Protein AF-A0A432QRU0-F1 (afdb_monomer_lite)

Sequence (156 aa):
MSYTTPIYDRDAADIAAQNSKAFWNVADWARVYNNTTEARDAINSA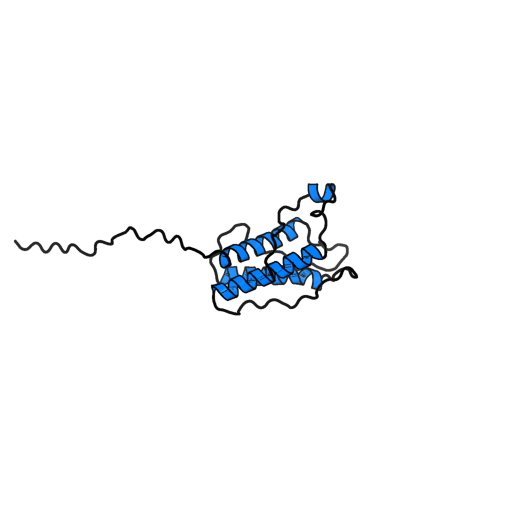LGITTVTLDALTTPTTADIPTASELNGIPTNIERLRSWLATNAPIADDDFVEIKDDYSAGQSETAPDYIAVNSWEKVIDLIYQIYKSPYTADTPPITGVAVCGEYNLGFE

Secondary structure (DSSP, 8-state):
-----------HHHHHHT-TTSS--HHHHHHHHHHHHHHHHHHHHHHT----PPPPPPPP-SSSPPPHHHHHHHHHHHHHHHHHHHHHS----TT-PPPP--PPPSTTSPPP-HHHHHHHHHHHHHHHHHHHS-----------------------

Foldseek 3Di:
DDQDDFDLPQDPVCCVVVDPSNDDDLVNVVNLVVLLVLLLVLVCVQVVHNPQDADDADRDDPPDDDDLVNLLSSLVSLQSLLVVCVVVDPDDDPLSDRADRDWDDDPPTDDDDSNSRSSSRSSSVVSNCVRVPPPPPPPVPPPDPPPPDDPPPDDD

Structure (mmCIF, N/CA/C/O backbone):
data_AF-A0A432QRU0-F1
#
_entry.id   AF-A0A432QRU0-F1
#
loop_
_atom_site.group_PDB
_atom_site.id
_atom_site.type_symbol
_atom_site.label_atom_id
_atom_site.label_alt_id
_atom_site.label_comp_id
_atom_site.label_asym_id
_atom_site.label_entity_id
_atom_site.label_seq_id
_atom_site.pdbx_PDB_ins_code
_atom_site.Cartn_x
_atom_site.Cartn_y
_atom_site.Cartn_z
_atom_site.occupancy
_atom_site.B_iso_or_equiv
_atom_site.auth_seq_id
_atom_site.auth_comp_id
_atom_site.auth_asym_id
_atom_site.auth_atom_id
_atom_site.pdb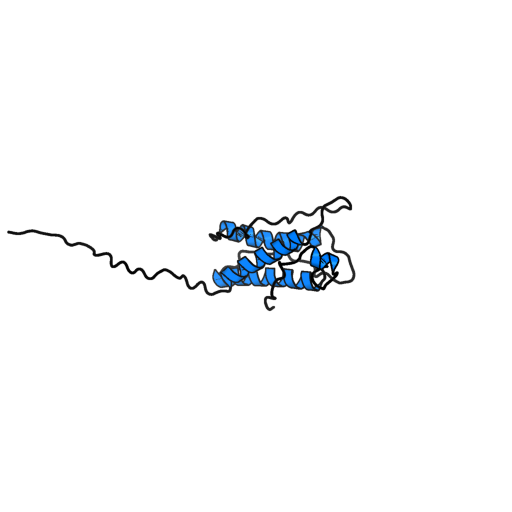x_PDB_model_num
ATOM 1 N N . MET A 1 1 ? -6.846 -11.781 7.041 1.00 62.16 1 MET A N 1
ATOM 2 C CA . MET A 1 1 ? -5.580 -12.541 6.942 1.00 62.16 1 MET A CA 1
ATOM 3 C C . MET A 1 1 ? -4.767 -12.140 8.167 1.00 62.16 1 MET A C 1
ATOM 5 O O . MET A 1 1 ? -5.393 -11.826 9.167 1.00 62.16 1 MET A O 1
ATOM 9 N N . SER A 1 2 ? -3.438 -12.215 8.173 1.00 82.44 2 SER A N 1
ATOM 10 C CA . SER A 1 2 ? -2.632 -11.584 9.222 1.00 82.44 2 SER A CA 1
ATOM 11 C C . SER A 1 2 ? -1.791 -10.474 8.611 1.00 82.44 2 SER A C 1
ATOM 13 O O . SER A 1 2 ? -1.198 -10.677 7.549 1.00 82.44 2 SER A O 1
ATOM 15 N N . TYR A 1 3 ? -1.703 -9.337 9.301 1.00 87.38 3 TYR A N 1
ATOM 16 C CA . TYR A 1 3 ? -0.768 -8.271 8.952 1.00 87.38 3 TYR A CA 1
ATOM 17 C C . TYR A 1 3 ? 0.657 -8.813 8.848 1.00 87.38 3 TYR A C 1
ATOM 19 O O . TYR A 1 3 ? 1.113 -9.562 9.716 1.00 87.38 3 TYR A O 1
ATOM 27 N N . THR A 1 4 ? 1.342 -8.447 7.773 1.00 91.56 4 THR A N 1
ATOM 28 C CA . THR A 1 4 ? 2.705 -8.886 7.472 1.00 91.56 4 THR A CA 1
ATOM 29 C C . TH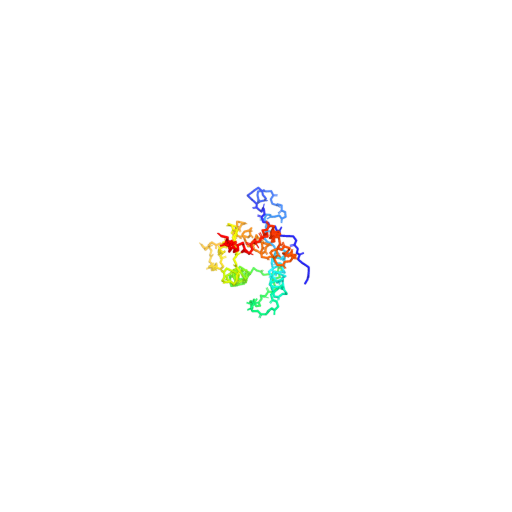R A 1 4 ? 3.645 -7.701 7.629 1.00 91.56 4 THR A C 1
ATOM 31 O O . THR A 1 4 ? 3.305 -6.600 7.214 1.00 91.56 4 THR A O 1
ATOM 34 N N . THR A 1 5 ? 4.827 -7.904 8.212 1.00 89.69 5 THR A N 1
ATOM 35 C CA . THR A 1 5 ? 5.791 -6.814 8.421 1.00 89.69 5 THR A CA 1
ATOM 36 C C . THR A 1 5 ? 6.090 -6.090 7.105 1.00 89.69 5 THR A C 1
ATOM 38 O O . THR A 1 5 ? 6.479 -6.756 6.139 1.00 89.69 5 THR A O 1
ATOM 41 N N . PRO A 1 6 ? 5.899 -4.762 7.052 1.00 90.56 6 PRO A N 1
ATOM 42 C CA . PRO A 1 6 ? 6.159 -3.984 5.857 1.00 90.56 6 PRO A CA 1
ATOM 43 C C . PRO A 1 6 ? 7.655 -3.889 5.564 1.00 90.56 6 PRO A C 1
ATOM 45 O O . PRO A 1 6 ? 8.503 -4.010 6.449 1.00 90.56 6 PRO A O 1
ATOM 48 N N . ILE A 1 7 ? 7.970 -3.640 4.301 1.00 90.12 7 ILE A N 1
ATOM 49 C CA . ILE A 1 7 ? 9.303 -3.303 3.821 1.00 90.12 7 ILE A CA 1
ATOM 50 C C . ILE A 1 7 ? 9.223 -1.852 3.369 1.00 90.12 7 ILE A C 1
ATOM 52 O O . ILE A 1 7 ? 8.541 -1.544 2.396 1.00 90.12 7 ILE A O 1
ATOM 56 N N . TYR A 1 8 ? 9.903 -0.960 4.074 1.00 89.69 8 TYR A N 1
ATOM 57 C CA . TYR A 1 8 ? 9.955 0.466 3.734 1.00 89.69 8 TYR A CA 1
ATOM 58 C C . TYR A 1 8 ? 11.384 1.022 3.705 1.00 89.69 8 TYR A C 1
ATOM 60 O O . TYR A 1 8 ? 11.593 2.233 3.670 1.00 89.69 8 TYR A O 1
ATOM 68 N N . ASP A 1 9 ? 12.374 0.135 3.734 1.00 90.06 9 ASP A N 1
ATOM 69 C CA . ASP A 1 9 ? 13.800 0.448 3.753 1.00 90.06 9 ASP A CA 1
ATOM 70 C C . ASP A 1 9 ? 14.504 0.013 2.458 1.00 90.06 9 ASP A C 1
ATOM 72 O O . ASP A 1 9 ? 15.706 -0.230 2.476 1.00 90.06 9 ASP A O 1
ATOM 76 N N . ARG A 1 10 ? 13.768 -0.098 1.339 1.00 90.62 10 ARG A N 1
ATOM 77 C CA . ARG A 1 10 ? 14.377 -0.381 0.029 1.00 90.62 10 ARG A CA 1
ATOM 78 C C . ARG A 1 10 ? 15.298 0.759 -0.371 1.00 90.62 10 ARG A C 1
ATOM 80 O O . ARG A 1 10 ? 14.880 1.919 -0.317 1.00 90.62 10 ARG A O 1
ATOM 87 N N . ASP A 1 11 ? 16.496 0.437 -0.833 1.00 93.00 11 ASP A N 1
ATOM 88 C CA . ASP A 1 11 ? 17.459 1.440 -1.273 1.00 93.00 11 ASP A CA 1
ATOM 89 C C . ASP A 1 11 ? 18.145 1.093 -2.609 1.00 93.00 11 ASP A C 1
ATOM 91 O O . ASP A 1 11 ? 17.899 0.068 -3.249 1.00 93.00 11 ASP A O 1
ATOM 95 N N . ALA A 1 12 ? 19.016 1.991 -3.073 1.00 90.38 12 ALA A N 1
ATOM 96 C CA . ALA A 1 12 ? 19.769 1.784 -4.307 1.00 90.38 12 ALA A CA 1
ATOM 97 C C . ALA A 1 12 ? 20.797 0.639 -4.199 1.00 90.38 12 ALA A C 1
ATOM 99 O O . ALA A 1 12 ? 21.175 0.059 -5.221 1.00 90.38 12 ALA A O 1
ATOM 100 N N . ALA A 1 13 ? 21.259 0.307 -2.989 1.00 91.69 13 ALA A N 1
ATOM 101 C CA . ALA A 1 13 ? 22.183 -0.799 -2.769 1.00 91.69 13 ALA A CA 1
ATOM 102 C C . ALA A 1 13 ? 21.471 -2.147 -2.932 1.00 91.69 13 ALA A C 1
ATOM 104 O O . ALA A 1 13 ? 22.058 -3.066 -3.504 1.00 91.69 13 ALA A O 1
ATOM 105 N N . ASP A 1 14 ? 20.200 -2.247 -2.533 1.00 89.31 14 ASP A N 1
ATOM 106 C CA . ASP A 1 14 ? 19.358 -3.415 -2.792 1.00 89.31 14 ASP A CA 1
ATOM 107 C 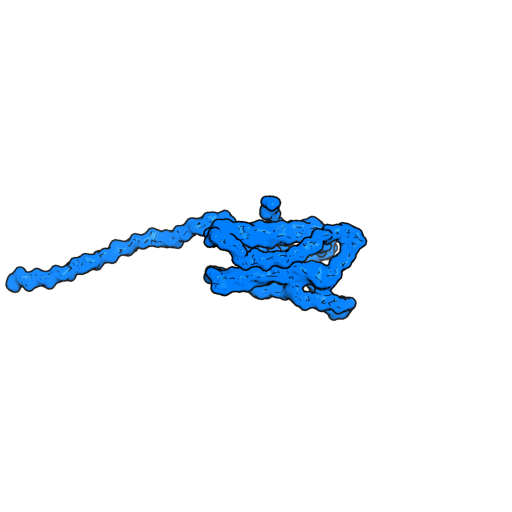C . ASP A 1 14 ? 19.241 -3.683 -4.295 1.00 89.31 14 ASP A C 1
ATOM 109 O O . ASP A 1 14 ? 19.465 -4.809 -4.746 1.00 89.31 14 ASP A O 1
ATOM 113 N N . ILE A 1 15 ? 18.978 -2.632 -5.081 1.00 86.19 15 ILE A N 1
ATOM 114 C CA . ILE A 1 15 ? 18.891 -2.706 -6.547 1.00 86.19 15 ILE A CA 1
ATOM 115 C C . ILE A 1 15 ? 20.223 -3.158 -7.148 1.00 86.19 15 ILE A C 1
ATOM 117 O O . ILE A 1 15 ? 20.252 -4.059 -7.988 1.00 86.19 15 ILE A O 1
ATOM 121 N N . ALA A 1 16 ? 21.336 -2.572 -6.700 1.00 90.19 16 ALA A N 1
ATOM 122 C CA . ALA A 1 16 ? 22.668 -2.945 -7.169 1.00 90.19 16 ALA A CA 1
ATOM 123 C C . ALA A 1 16 ? 23.026 -4.401 -6.821 1.00 90.19 16 ALA A C 1
ATOM 125 O O . ALA A 1 16 ? 23.664 -5.088 -7.619 1.00 90.19 16 ALA A O 1
ATOM 126 N N . ALA A 1 17 ? 22.598 -4.877 -5.649 1.00 91.19 17 ALA A N 1
ATOM 127 C CA . ALA A 1 17 ? 22.822 -6.240 -5.179 1.00 91.19 17 ALA A CA 1
ATOM 128 C C . ALA A 1 17 ? 21.827 -7.265 -5.752 1.00 91.19 17 ALA A C 1
ATOM 130 O O . ALA A 1 17 ? 22.046 -8.464 -5.582 1.00 91.19 17 ALA A O 1
ATOM 131 N N . GLN A 1 18 ? 20.749 -6.815 -6.408 1.00 88.00 18 GLN A N 1
ATOM 132 C CA . GLN A 1 18 ? 19.664 -7.654 -6.938 1.00 88.00 18 GLN A CA 1
ATOM 133 C C . GLN A 1 18 ? 19.094 -8.627 -5.895 1.00 88.00 18 GLN A C 1
ATOM 135 O O . GLN A 1 18 ? 18.794 -9.786 -6.186 1.00 88.00 18 GLN A O 1
ATOM 140 N N . ASN A 1 19 ? 18.988 -8.171 -4.649 1.00 87.31 19 ASN A N 1
ATOM 141 C CA . ASN A 1 19 ? 18.476 -8.998 -3.565 1.00 87.31 19 ASN A CA 1
ATOM 142 C C . ASN A 1 19 ? 16.935 -9.069 -3.592 1.00 87.31 19 ASN A C 1
ATOM 144 O O . ASN A 1 19 ? 16.269 -8.529 -4.474 1.00 87.31 19 ASN A O 1
ATOM 148 N N . SER A 1 20 ? 16.339 -9.725 -2.596 1.00 82.31 20 SER A N 1
ATOM 149 C CA . SER A 1 20 ? 14.882 -9.885 -2.511 1.00 82.31 20 SER A CA 1
ATOM 150 C C . SER A 1 20 ? 14.098 -8.576 -2.340 1.00 82.31 20 SER A C 1
ATOM 152 O O . SER A 1 20 ? 12.887 -8.592 -2.524 1.00 82.31 20 SER A O 1
ATOM 154 N N . LYS A 1 21 ? 14.752 -7.466 -1.970 1.00 84.75 21 LYS A N 1
ATOM 155 C CA . LYS A 1 21 ? 14.146 -6.128 -1.851 1.00 84.75 21 LYS A CA 1
ATOM 156 C C . LYS A 1 21 ? 14.251 -5.307 -3.141 1.00 84.75 21 LYS A C 1
ATOM 158 O O . LYS A 1 21 ? 13.535 -4.320 -3.286 1.00 84.75 21 LYS A O 1
ATOM 163 N N . ALA A 1 22 ? 15.118 -5.721 -4.067 1.00 81.19 22 ALA A N 1
ATOM 164 C CA . ALA A 1 22 ? 15.440 -4.993 -5.292 1.00 81.19 22 ALA A CA 1
ATOM 165 C C . ALA A 1 22 ? 14.265 -4.867 -6.267 1.00 81.19 22 ALA A C 1
ATOM 167 O O . ALA A 1 22 ? 14.182 -3.894 -7.015 1.00 81.19 22 ALA A O 1
ATOM 168 N N . PHE A 1 23 ? 13.380 -5.866 -6.292 1.00 80.75 23 PHE A N 1
ATOM 169 C CA . PHE A 1 23 ? 12.324 -5.973 -7.291 1.00 80.75 23 PHE A CA 1
ATOM 170 C C . PHE A 1 23 ? 10.965 -6.122 -6.634 1.00 80.75 23 PHE A C 1
ATOM 172 O O . PHE A 1 23 ? 10.774 -6.975 -5.769 1.00 80.75 23 PHE A O 1
ATOM 179 N N . TRP A 1 24 ? 10.012 -5.335 -7.122 1.00 81.44 24 TRP A N 1
ATOM 180 C CA . TRP A 1 24 ? 8.608 -5.475 -6.781 1.00 81.44 24 TRP A CA 1
ATOM 181 C C . TRP A 1 24 ? 8.013 -6.710 -7.464 1.00 81.44 24 TRP A C 1
ATOM 183 O O . TRP A 1 24 ? 8.043 -6.826 -8.692 1.00 81.44 24 TRP A O 1
ATOM 193 N N . ASN A 1 25 ? 7.482 -7.642 -6.676 1.00 82.19 25 ASN A N 1
ATOM 194 C CA . ASN A 1 25 ? 6.930 -8.904 -7.163 1.00 82.19 25 ASN A CA 1
ATOM 195 C C . ASN A 1 25 ? 5.507 -9.176 -6.633 1.00 82.19 25 ASN A C 1
ATOM 197 O O . ASN A 1 25 ? 4.921 -8.393 -5.887 1.00 82.19 25 ASN A O 1
ATOM 201 N N . VAL A 1 26 ? 4.939 -10.323 -7.018 1.00 81.69 26 VAL A N 1
ATOM 202 C CA . VAL A 1 26 ? 3.581 -10.733 -6.614 1.00 81.69 26 VAL A CA 1
ATOM 203 C C . VAL A 1 26 ? 3.434 -10.866 -5.091 1.00 81.69 26 VAL A C 1
ATOM 205 O O . VAL A 1 26 ? 2.369 -10.570 -4.553 1.00 81.69 26 VAL A O 1
ATOM 208 N N . ALA A 1 27 ? 4.484 -11.279 -4.375 1.00 84.88 27 ALA A N 1
ATOM 209 C CA . ALA A 1 27 ? 4.453 -11.362 -2.917 1.00 84.88 27 ALA A CA 1
ATOM 210 C C . ALA A 1 27 ? 4.452 -9.972 -2.264 1.00 84.88 27 ALA A C 1
ATOM 212 O O . ALA A 1 27 ? 3.753 -9.782 -1.269 1.00 84.88 27 ALA A O 1
ATOM 213 N N . ASP A 1 28 ? 5.169 -8.996 -2.832 1.00 86.88 28 ASP A N 1
ATOM 214 C CA . ASP A 1 28 ? 5.083 -7.603 -2.384 1.00 86.88 28 ASP A CA 1
ATOM 215 C C . ASP A 1 28 ? 3.679 -7.044 -2.590 1.00 86.88 28 ASP A C 1
ATOM 217 O O . ASP A 1 28 ? 3.096 -6.485 -1.663 1.00 86.88 28 ASP A O 1
ATOM 221 N N . TRP A 1 29 ? 3.089 -7.290 -3.760 1.00 85.50 29 TRP A N 1
ATOM 222 C CA . TRP A 1 29 ? 1.715 -6.882 -4.029 1.00 85.50 29 TRP A CA 1
ATOM 223 C C . TRP A 1 29 ? 0.727 -7.472 -3.027 1.00 85.50 29 TRP A C 1
ATOM 225 O O . TRP A 1 29 ? -0.076 -6.750 -2.438 1.00 85.50 29 TRP A O 1
ATOM 235 N N . ALA A 1 30 ? 0.789 -8.790 -2.818 1.00 86.06 30 ALA A N 1
ATOM 236 C CA . ALA A 1 30 ? -0.084 -9.478 -1.879 1.00 86.06 30 ALA A CA 1
ATOM 237 C C . ALA A 1 30 ? 0.097 -8.939 -0.455 1.00 86.06 30 ALA A C 1
ATOM 239 O O . ALA A 1 30 ? -0.892 -8.734 0.246 1.00 86.06 30 ALA A O 1
ATOM 240 N N . ARG A 1 31 ? 1.340 -8.666 -0.038 1.00 90.31 31 ARG A N 1
ATOM 241 C CA . ARG A 1 31 ? 1.637 -8.063 1.265 1.00 90.31 31 ARG A CA 1
ATOM 242 C C . ARG A 1 31 ? 0.980 -6.697 1.402 1.00 90.31 31 ARG A C 1
ATOM 244 O O . ARG A 1 31 ? 0.239 -6.495 2.359 1.00 90.31 31 ARG A O 1
ATOM 251 N N . VAL A 1 32 ? 1.229 -5.785 0.465 1.00 90.19 32 VAL A N 1
ATOM 252 C CA . VAL A 1 32 ? 0.710 -4.415 0.545 1.00 90.19 32 VAL A CA 1
ATOM 253 C C . VAL A 1 32 ? -0.812 -4.417 0.504 1.00 90.19 32 VAL A C 1
ATOM 255 O O . VAL A 1 32 ? -1.429 -3.854 1.398 1.00 90.19 32 VAL A O 1
ATOM 258 N N . TYR A 1 33 ? -1.424 -5.162 -0.419 1.00 89.12 33 TYR A N 1
ATOM 259 C CA . TYR A 1 33 ? -2.877 -5.332 -0.476 1.00 89.12 33 TYR A CA 1
ATOM 260 C C . TYR A 1 33 ? -3.480 -5.851 0.841 1.00 89.12 33 TYR A C 1
ATOM 262 O O . TYR A 1 33 ? -4.466 -5.305 1.354 1.00 89.12 33 TYR A O 1
ATOM 270 N N . ASN A 1 34 ? -2.885 -6.906 1.405 1.00 89.06 34 ASN A N 1
ATOM 271 C CA . ASN A 1 34 ? -3.349 -7.484 2.662 1.00 89.06 34 ASN A CA 1
ATOM 272 C C . ASN A 1 34 ? -3.202 -6.481 3.805 1.00 89.06 34 ASN A C 1
ATOM 274 O O . ASN A 1 34 ? -4.153 -6.270 4.547 1.00 89.06 34 ASN A O 1
ATOM 278 N N . ASN A 1 35 ? -2.053 -5.818 3.918 1.00 92.25 35 ASN A N 1
ATOM 279 C CA . ASN A 1 35 ? -1.810 -4.830 4.961 1.00 92.25 35 ASN A CA 1
ATOM 280 C C . ASN A 1 35 ? -2.758 -3.629 4.848 1.00 92.25 35 ASN A C 1
ATOM 282 O O . ASN A 1 35 ? -3.270 -3.182 5.868 1.00 92.25 35 ASN A O 1
ATOM 286 N N . THR A 1 36 ? -3.068 -3.148 3.639 1.00 91.12 36 THR A N 1
ATOM 287 C CA . THR A 1 36 ? -4.087 -2.107 3.412 1.00 91.12 36 THR A CA 1
ATOM 288 C C . THR A 1 36 ? -5.462 -2.552 3.919 1.00 91.12 36 THR A C 1
ATOM 290 O O . THR A 1 36 ? -6.178 -1.783 4.559 1.00 91.12 36 THR A O 1
ATOM 293 N N . THR A 1 37 ? -5.828 -3.813 3.675 1.00 90.19 37 THR A N 1
ATOM 294 C CA . THR A 1 37 ? -7.093 -4.391 4.154 1.00 90.19 37 THR A CA 1
ATOM 295 C C . THR A 1 37 ? -7.120 -4.496 5.680 1.00 90.19 37 THR A C 1
ATOM 297 O O . THR A 1 37 ? -8.094 -4.093 6.309 1.00 90.19 37 THR A O 1
ATOM 300 N N . GLU A 1 38 ? -6.036 -4.974 6.290 1.00 90.44 38 GLU A N 1
ATOM 301 C CA . GLU A 1 38 ? -5.904 -5.087 7.747 1.00 90.44 38 GLU A CA 1
ATOM 302 C C . GLU A 1 38 ? -5.876 -3.706 8.427 1.00 90.44 38 GLU A C 1
ATOM 304 O O . GLU A 1 38 ? -6.460 -3.535 9.493 1.00 90.44 38 GLU A O 1
ATOM 309 N N . ALA A 1 39 ? -5.259 -2.699 7.801 1.00 90.06 39 ALA A N 1
ATOM 310 C CA . ALA A 1 39 ? -5.281 -1.306 8.248 1.00 90.06 39 ALA A CA 1
ATOM 311 C C . ALA A 1 39 ? -6.701 -0.727 8.243 1.00 90.06 39 ALA A C 1
ATOM 313 O O . ALA A 1 39 ? -7.143 -0.163 9.244 1.00 90.06 39 ALA A O 1
ATOM 314 N N . ARG A 1 40 ? -7.460 -0.941 7.162 1.00 90.44 40 ARG A N 1
ATOM 315 C CA . ARG A 1 40 ? -8.889 -0.600 7.112 1.00 90.44 40 ARG A CA 1
ATOM 316 C C . ARG A 1 40 ? -9.673 -1.294 8.224 1.00 90.44 40 ARG A C 1
ATOM 318 O O . ARG A 1 40 ? -10.487 -0.660 8.892 1.00 90.44 40 ARG A O 1
ATOM 325 N N . ASP A 1 41 ? -9.452 -2.589 8.416 1.00 88.31 41 ASP A N 1
ATOM 326 C CA . ASP A 1 41 ? -10.192 -3.371 9.406 1.00 88.31 41 ASP A CA 1
ATOM 327 C C . ASP A 1 41 ? -9.845 -2.947 10.841 1.00 88.31 41 ASP A C 1
ATOM 329 O O . ASP A 1 41 ? -10.736 -2.916 11.693 1.00 88.31 41 ASP A O 1
ATOM 333 N N . ALA A 1 42 ? -8.600 -2.531 11.098 1.00 86.31 42 ALA A N 1
ATOM 334 C CA . ALA A 1 42 ? -8.189 -1.933 12.366 1.00 86.31 42 ALA A CA 1
ATOM 335 C C . ALA A 1 42 ? -8.927 -0.612 12.641 1.00 86.31 42 ALA A C 1
ATOM 337 O O . ALA A 1 42 ? -9.492 -0.459 13.723 1.00 86.31 42 ALA A O 1
ATOM 338 N N . ILE A 1 43 ? -9.011 0.297 11.659 1.00 85.88 43 ILE A N 1
ATOM 339 C CA . ILE A 1 43 ? -9.786 1.550 11.780 1.00 85.88 43 ILE A CA 1
ATOM 340 C C . ILE A 1 43 ? -11.255 1.243 12.086 1.00 85.88 43 ILE A C 1
ATOM 342 O O . ILE A 1 43 ? -11.820 1.761 13.052 1.00 85.88 43 ILE A O 1
ATOM 346 N N . ASN A 1 44 ? -11.875 0.387 11.269 1.00 85.88 44 ASN A N 1
ATOM 347 C CA . ASN A 1 44 ? -13.288 0.032 11.398 1.00 85.88 44 ASN A CA 1
ATOM 348 C C . ASN A 1 44 ? -13.588 -0.585 12.770 1.00 85.88 44 ASN A C 1
ATOM 350 O O . ASN A 1 44 ? -14.590 -0.245 13.399 1.00 85.88 44 ASN A O 1
ATOM 354 N N . SER A 1 45 ? -12.699 -1.456 13.254 1.00 84.06 45 SER A N 1
ATOM 355 C CA . SER A 1 45 ? -12.829 -2.098 14.564 1.00 84.06 45 SER A CA 1
ATOM 356 C C . SER A 1 45 ? -12.650 -1.107 15.712 1.00 84.06 45 SER A C 1
ATOM 358 O O . SER A 1 45 ? -13.441 -1.122 16.651 1.00 84.06 45 SER A O 1
ATOM 360 N N . ALA A 1 46 ? -11.643 -0.234 15.642 1.00 79.81 46 ALA A N 1
ATOM 361 C CA . ALA A 1 46 ? -11.342 0.728 16.700 1.00 79.81 46 ALA A CA 1
ATOM 362 C C . ALA A 1 46 ? -12.427 1.803 16.852 1.00 79.81 46 ALA A C 1
ATOM 364 O O . ALA A 1 46 ? -12.711 2.246 17.962 1.00 79.81 46 ALA A O 1
ATOM 365 N N . LEU A 1 47 ? -13.044 2.214 15.742 1.00 79.06 47 LEU A N 1
ATOM 366 C CA . LEU A 1 47 ? -14.053 3.272 15.730 1.00 79.06 47 LEU A CA 1
ATOM 367 C C . LEU A 1 47 ? -15.493 2.740 15.713 1.00 79.06 47 LEU A C 1
ATOM 369 O O . LEU A 1 47 ? -16.430 3.519 15.870 1.00 79.06 47 LEU A O 1
ATOM 373 N N . GLY A 1 48 ? -15.686 1.430 15.535 1.00 76.38 48 GLY A N 1
ATOM 374 C CA . GLY A 1 48 ? -17.012 0.811 15.463 1.00 76.38 48 GLY A CA 1
ATOM 375 C C . GLY A 1 48 ? -17.824 1.254 14.241 1.00 76.38 48 GLY A C 1
ATOM 376 O O . GLY A 1 48 ? -19.049 1.342 14.315 1.00 76.38 48 GLY A O 1
ATOM 377 N N . ILE A 1 49 ? -17.151 1.562 13.129 1.00 73.56 49 ILE A N 1
ATOM 378 C CA . ILE A 1 49 ? -17.751 2.078 11.889 1.00 73.56 49 ILE A CA 1
ATOM 379 C C . ILE A 1 49 ? -17.376 1.208 10.686 1.00 73.56 49 ILE A C 1
ATOM 381 O O . ILE A 1 49 ? -16.503 0.350 10.758 1.00 73.56 49 ILE A O 1
ATOM 385 N N . THR A 1 50 ? -18.040 1.433 9.552 1.00 66.50 50 THR A N 1
ATOM 386 C CA . THR A 1 50 ? -17.723 0.769 8.273 1.00 66.50 50 THR A CA 1
ATOM 387 C C . THR A 1 50 ? -17.702 1.794 7.144 1.00 66.50 50 THR A C 1
ATOM 389 O O . THR A 1 50 ? -18.434 1.693 6.163 1.00 66.50 50 THR A O 1
ATOM 392 N N . THR A 1 51 ? -16.931 2.864 7.326 1.00 71.06 51 THR A N 1
ATOM 393 C CA . THR A 1 51 ? -16.983 4.037 6.439 1.00 71.06 51 THR A CA 1
ATOM 394 C C . THR A 1 51 ? -15.954 3.999 5.323 1.00 71.06 51 THR A C 1
ATOM 396 O O . THR A 1 51 ? -16.235 4.509 4.239 1.00 71.06 51 THR A O 1
ATOM 399 N N . VAL A 1 52 ? -14.779 3.398 5.538 1.00 78.00 52 VAL A N 1
ATOM 400 C CA . VAL A 1 52 ? -13.743 3.392 4.498 1.00 78.00 52 VAL A CA 1
ATOM 401 C C . VAL A 1 52 ? -13.956 2.223 3.548 1.00 78.00 52 VAL A C 1
ATOM 403 O O . VAL A 1 52 ? -13.668 1.069 3.867 1.00 78.00 52 VAL A O 1
ATOM 406 N N . THR A 1 53 ? -14.472 2.538 2.362 1.00 84.50 53 THR A N 1
ATOM 407 C CA . THR A 1 53 ? -14.640 1.570 1.275 1.00 84.50 53 THR A CA 1
ATOM 408 C C . THR A 1 53 ? -13.405 1.593 0.382 1.00 84.50 53 THR A C 1
ATOM 410 O O . THR A 1 53 ? -13.053 2.636 -0.172 1.00 84.50 53 THR A O 1
ATOM 413 N N . LEU A 1 54 ? -12.766 0.431 0.250 1.00 88.06 54 LEU A N 1
ATOM 414 C CA . LEU A 1 54 ? -11.672 0.205 -0.691 1.00 88.06 54 LEU A CA 1
ATOM 415 C C . LEU A 1 54 ? -12.234 -0.315 -2.010 1.00 88.06 54 LEU A C 1
ATOM 417 O O . LEU A 1 54 ? -13.195 -1.090 -2.014 1.00 88.06 54 LEU A O 1
ATOM 421 N N . ASP A 1 55 ? -11.608 0.077 -3.110 1.00 89.31 55 ASP A N 1
ATOM 422 C CA . ASP A 1 55 ? -11.911 -0.465 -4.423 1.00 89.31 55 ASP A CA 1
ATOM 423 C C . ASP A 1 55 ? -11.469 -1.933 -4.488 1.00 89.31 55 ASP A C 1
ATOM 425 O O . ASP A 1 55 ? -10.427 -2.327 -3.946 1.00 89.31 55 ASP A O 1
ATOM 429 N N . ALA A 1 56 ? -12.276 -2.759 -5.153 1.00 84.44 56 ALA A N 1
ATOM 430 C CA . ALA A 1 56 ? -11.915 -4.143 -5.413 1.00 84.44 56 ALA A CA 1
ATOM 431 C C . ALA A 1 56 ? -10.746 -4.178 -6.403 1.00 84.44 56 ALA A C 1
ATOM 433 O O . ALA A 1 56 ? -10.841 -3.626 -7.497 1.00 84.44 56 ALA A O 1
ATOM 434 N N . LEU A 1 57 ? -9.660 -4.849 -6.022 1.00 81.31 57 LEU A N 1
ATOM 435 C CA . LEU A 1 57 ? -8.491 -5.011 -6.879 1.00 81.31 57 LEU A CA 1
ATOM 436 C C . LEU A 1 57 ? -8.477 -6.401 -7.503 1.00 81.31 57 LEU A C 1
ATOM 438 O O . LEU A 1 57 ? -8.802 -7.396 -6.847 1.00 81.31 57 LEU A O 1
ATOM 442 N N . THR A 1 58 ? -8.060 -6.474 -8.764 1.00 75.31 58 THR A N 1
ATOM 443 C CA . THR A 1 58 ? -7.693 -7.743 -9.387 1.00 75.31 58 THR A CA 1
ATOM 444 C C . THR A 1 58 ? -6.468 -8.301 -8.667 1.00 75.31 58 THR A C 1
ATOM 446 O O . THR A 1 58 ? -5.507 -7.589 -8.377 1.00 75.31 58 THR A O 1
ATOM 449 N N . THR A 1 59 ? -6.509 -9.585 -8.307 1.00 69.75 59 THR A N 1
ATOM 450 C CA . THR A 1 59 ? -5.329 -10.255 -7.753 1.00 69.75 59 THR A CA 1
ATOM 451 C C . THR A 1 59 ? -4.323 -10.446 -8.885 1.00 69.75 59 THR A C 1
ATOM 453 O O . THR A 1 59 ? -4.658 -11.125 -9.860 1.00 69.75 59 THR A O 1
ATOM 456 N N . PRO A 1 60 ? -3.110 -9.882 -8.795 1.00 67.12 60 PRO A N 1
ATOM 457 C CA . PRO A 1 60 ? -2.129 -10.060 -9.844 1.00 67.12 60 PRO A CA 1
ATOM 458 C C . PRO A 1 60 ? -1.656 -11.503 -9.879 1.00 67.12 60 PRO A C 1
ATOM 460 O O . PRO A 1 60 ? -1.519 -12.181 -8.856 1.00 67.12 60 PRO A O 1
ATOM 463 N N . THR A 1 61 ? -1.388 -11.959 -11.091 1.00 70.56 61 THR A N 1
ATOM 464 C CA . THR A 1 61 ? -0.799 -13.266 -11.349 1.00 70.56 61 THR A CA 1
ATOM 465 C C . THR A 1 61 ? 0.624 -13.077 -11.859 1.00 70.56 61 THR A C 1
ATOM 467 O O . THR A 1 61 ? 1.026 -11.982 -12.239 1.00 70.56 61 THR A O 1
ATOM 470 N N . THR A 1 62 ? 1.405 -14.152 -11.901 1.00 70.56 62 THR A N 1
ATOM 471 C CA . THR A 1 62 ? 2.736 -14.128 -12.524 1.00 70.56 62 THR A CA 1
ATOM 472 C C . THR A 1 62 ? 2.680 -14.123 -14.055 1.00 70.56 62 THR A C 1
ATOM 474 O O . THR A 1 62 ? 3.731 -14.180 -14.687 1.00 70.56 62 THR A O 1
ATOM 477 N N . ALA A 1 63 ? 1.484 -14.165 -14.653 1.00 73.25 63 ALA A N 1
ATOM 478 C CA . ALA A 1 63 ? 1.312 -14.390 -16.085 1.00 73.25 63 ALA A CA 1
ATOM 479 C C . ALA A 1 63 ? 1.347 -13.098 -16.915 1.00 73.25 63 ALA A C 1
ATOM 481 O O . ALA A 1 63 ? 1.765 -13.159 -18.067 1.00 73.25 63 ALA A O 1
ATOM 482 N N . ASP A 1 64 ? 0.975 -11.953 -16.332 1.00 65.56 64 ASP A N 1
ATOM 483 C CA . ASP A 1 64 ? 0.767 -10.701 -17.063 1.00 65.56 64 ASP A CA 1
ATOM 484 C C . ASP A 1 64 ? 1.404 -9.495 -16.356 1.00 65.56 64 ASP A C 1
ATOM 486 O O . ASP A 1 64 ? 1.546 -9.463 -15.132 1.00 65.56 64 ASP A O 1
ATOM 490 N N . ILE A 1 65 ? 1.778 -8.481 -17.144 1.00 69.94 65 ILE A N 1
ATOM 491 C CA . ILE A 1 65 ? 2.212 -7.177 -16.628 1.00 69.94 65 ILE A CA 1
ATOM 492 C C . ILE A 1 65 ? 0.949 -6.373 -16.282 1.00 69.94 65 ILE A C 1
ATOM 494 O O . ILE A 1 65 ? 0.113 -6.191 -17.172 1.00 69.94 65 ILE A O 1
ATOM 498 N N . PRO A 1 66 ? 0.798 -5.874 -15.041 1.00 73.56 66 PRO A N 1
ATOM 499 C CA . PRO A 1 66 ? -0.381 -5.110 -14.649 1.00 73.56 66 PRO A CA 1
ATOM 500 C C . PRO A 1 66 ? -0.520 -3.843 -15.496 1.00 73.56 66 PRO A C 1
ATOM 502 O O . PRO A 1 66 ? 0.458 -3.146 -15.785 1.00 73.56 66 PRO A O 1
ATOM 505 N N . THR A 1 67 ? -1.753 -3.526 -15.884 1.00 81.12 67 THR A N 1
ATOM 506 C CA . THR A 1 67 ? -2.070 -2.247 -16.526 1.00 81.12 67 THR A CA 1
ATOM 507 C C . THR A 1 67 ? -1.831 -1.089 -15.555 1.00 81.12 67 THR A C 1
ATOM 509 O O . THR A 1 67 ? -1.845 -1.272 -14.340 1.00 81.12 67 THR A O 1
ATOM 512 N N . ALA A 1 68 ? -1.670 0.136 -16.067 1.00 79.81 68 ALA A N 1
ATOM 513 C CA . ALA A 1 68 ? -1.531 1.320 -15.210 1.00 79.81 68 ALA A CA 1
ATOM 514 C C . ALA A 1 68 ? -2.723 1.487 -14.245 1.00 79.81 68 ALA A C 1
ATOM 516 O O . ALA A 1 68 ? -2.536 1.843 -13.089 1.00 79.81 68 ALA A O 1
ATOM 517 N N . SER A 1 69 ? -3.943 1.155 -14.690 1.00 82.31 69 SER A N 1
ATOM 518 C CA . SER A 1 69 ? -5.131 1.189 -13.827 1.00 82.31 69 SER A CA 1
ATOM 519 C C . SER A 1 69 ? -5.053 0.176 -12.687 1.00 82.31 69 SER A C 1
ATOM 521 O O . SER A 1 69 ? -5.497 0.472 -11.583 1.00 82.31 69 SER A O 1
ATOM 523 N N . GLU A 1 70 ? -4.520 -1.018 -12.946 1.00 81.25 70 GLU A N 1
ATOM 524 C CA . GLU A 1 70 ? -4.334 -2.033 -11.908 1.00 81.25 70 GLU A CA 1
ATOM 525 C C . GLU A 1 70 ? -3.226 -1.615 -10.943 1.00 81.25 70 GLU A C 1
ATOM 527 O O . GLU A 1 70 ? -3.425 -1.695 -9.734 1.00 81.25 70 GLU A O 1
ATOM 532 N N . LEU A 1 71 ? -2.117 -1.081 -11.471 1.00 82.12 71 LEU A N 1
ATOM 533 C CA . LEU A 1 71 ? -1.008 -0.500 -10.709 1.00 82.12 71 LEU A CA 1
ATOM 534 C C . LEU A 1 71 ? -1.464 0.608 -9.753 1.00 82.12 71 LEU A C 1
ATOM 536 O O . LEU A 1 71 ? -1.051 0.606 -8.597 1.00 82.12 71 LEU A O 1
ATOM 540 N N . ASN A 1 72 ? -2.347 1.499 -10.208 1.00 89.06 72 ASN A N 1
ATOM 541 C CA . ASN A 1 72 ? -2.887 2.596 -9.399 1.00 89.06 72 ASN A CA 1
ATOM 542 C C . ASN A 1 72 ? -3.864 2.127 -8.312 1.00 89.06 72 ASN A C 1
ATOM 544 O O . ASN A 1 72 ? -4.082 2.830 -7.331 1.00 89.06 72 ASN A O 1
ATOM 548 N N . GLY A 1 73 ? 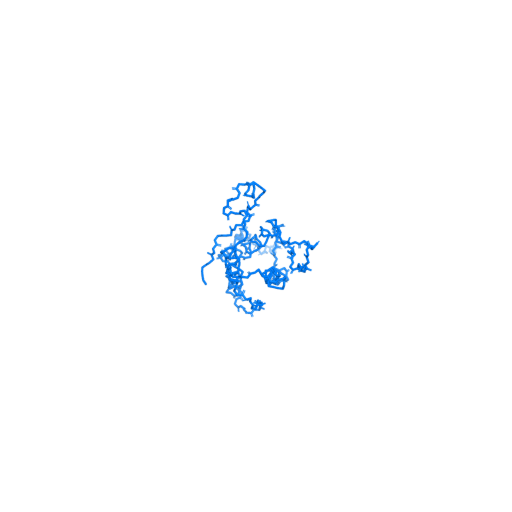-4.425 0.922 -8.430 1.00 89.62 73 GLY A N 1
ATOM 549 C CA . GLY A 1 73 ? -5.440 0.443 -7.496 1.00 89.62 73 GLY A CA 1
ATOM 550 C C . GLY A 1 73 ? -4.958 0.344 -6.042 1.00 89.62 73 GLY A C 1
ATOM 551 O O . GLY A 1 73 ? -5.698 0.692 -5.120 1.00 89.62 73 GLY A O 1
ATOM 552 N N . ILE A 1 74 ? -3.715 -0.100 -5.818 1.00 88.88 74 ILE A N 1
ATOM 553 C CA . ILE A 1 74 ? -3.121 -0.138 -4.472 1.00 88.88 74 ILE A CA 1
ATOM 554 C C . ILE A 1 74 ? -2.927 1.271 -3.894 1.00 88.88 74 ILE A C 1
ATOM 556 O O . ILE A 1 74 ? -3.505 1.534 -2.837 1.00 88.88 74 ILE A O 1
ATOM 560 N N . PRO A 1 75 ? -2.150 2.177 -4.521 1.00 92.44 75 PRO A N 1
ATOM 561 C CA . PRO A 1 75 ? -1.910 3.494 -3.946 1.00 92.44 75 PRO A CA 1
ATOM 562 C C . PRO A 1 75 ? -3.202 4.299 -3.783 1.00 92.44 75 PRO A C 1
ATOM 564 O O . PRO A 1 75 ? -3.357 4.941 -2.751 1.00 92.44 75 PRO A O 1
ATOM 567 N N . THR A 1 76 ? -4.195 4.164 -4.669 1.00 94.00 76 THR A N 1
ATOM 568 C CA . THR A 1 76 ? -5.502 4.818 -4.478 1.00 94.00 76 THR A CA 1
ATOM 569 C C . THR A 1 76 ? -6.229 4.307 -3.234 1.00 94.00 76 THR A C 1
ATOM 571 O O . THR A 1 76 ? -6.817 5.084 -2.483 1.00 94.00 76 THR A O 1
ATOM 574 N N . ASN A 1 77 ? -6.183 3.003 -2.959 1.00 93.44 77 ASN A N 1
ATOM 575 C CA . ASN A 1 77 ? -6.779 2.444 -1.745 1.00 93.44 77 ASN A CA 1
ATOM 576 C C . ASN A 1 77 ? -6.065 2.911 -0.468 1.00 93.44 77 ASN A C 1
ATOM 578 O O . ASN A 1 77 ? -6.722 3.173 0.542 1.00 93.44 77 ASN A O 1
ATOM 582 N N . ILE A 1 78 ? -4.739 3.041 -0.512 1.00 93.50 78 ILE A N 1
ATOM 583 C CA . ILE A 1 78 ? -3.953 3.583 0.601 1.00 93.50 78 ILE A CA 1
ATOM 584 C C . ILE A 1 78 ? -4.281 5.067 0.803 1.00 93.50 78 ILE A C 1
ATOM 586 O O . ILE A 1 78 ? -4.556 5.476 1.929 1.00 93.50 78 ILE A O 1
ATOM 590 N N . GLU A 1 79 ? -4.341 5.857 -0.270 1.00 94.06 79 GLU A N 1
ATOM 591 C CA . GLU A 1 79 ? -4.660 7.285 -0.206 1.00 94.06 79 GLU A CA 1
ATOM 592 C C . GLU A 1 79 ? -6.089 7.527 0.292 1.00 94.06 79 GLU A C 1
ATOM 594 O O . GLU A 1 79 ? -6.324 8.432 1.088 1.00 94.06 79 GLU A O 1
ATOM 599 N N . ARG A 1 80 ? -7.053 6.665 -0.055 1.00 92.38 80 ARG A N 1
ATOM 600 C CA . ARG A 1 80 ? -8.406 6.712 0.527 1.00 92.38 80 ARG A CA 1
ATOM 601 C C . ARG A 1 80 ? -8.398 6.536 2.041 1.00 92.38 80 ARG A C 1
ATOM 603 O O . ARG A 1 80 ? -9.101 7.269 2.736 1.00 92.38 80 ARG A O 1
ATOM 610 N N . LEU A 1 81 ? -7.621 5.581 2.558 1.00 90.69 81 LEU A N 1
ATOM 611 C CA . LEU A 1 81 ? -7.465 5.403 4.006 1.00 90.69 81 LEU A CA 1
ATOM 612 C C . LEU A 1 81 ? -6.795 6.627 4.626 1.00 90.69 81 LEU A C 1
ATOM 614 O O . LEU A 1 81 ? -7.292 7.155 5.621 1.00 90.69 81 LEU A O 1
ATOM 618 N N . ARG A 1 82 ? -5.706 7.100 4.011 1.00 92.31 82 ARG A N 1
ATOM 619 C CA . ARG A 1 82 ? -4.945 8.257 4.478 1.00 92.31 82 ARG A CA 1
ATOM 620 C C . ARG A 1 82 ? -5.807 9.518 4.540 1.00 92.31 82 ARG A C 1
ATOM 622 O O . ARG A 1 82 ? -5.889 10.150 5.586 1.00 92.31 82 ARG A O 1
ATOM 629 N N . SER A 1 83 ? -6.493 9.853 3.452 1.00 90.06 83 SER A N 1
ATOM 630 C CA . SER A 1 83 ? -7.351 11.035 3.316 1.00 90.06 83 SER A CA 1
ATOM 631 C C . SER A 1 83 ? -8.551 10.996 4.266 1.00 90.06 83 SER A C 1
ATOM 633 O O . SER A 1 83 ? -8.871 11.989 4.931 1.00 90.06 83 SER A O 1
ATOM 635 N N . TRP A 1 84 ? -9.181 9.824 4.413 1.00 88.31 84 TRP A N 1
ATOM 636 C CA . TRP A 1 84 ? -10.241 9.644 5.401 1.00 88.31 84 TRP A CA 1
ATOM 637 C C . TRP A 1 84 ? -9.725 9.914 6.816 1.00 88.31 84 TRP A C 1
ATOM 639 O O . TRP A 1 84 ? -10.364 10.645 7.573 1.00 88.31 84 TRP A O 1
ATOM 649 N N . LEU A 1 85 ? -8.552 9.390 7.163 1.00 87.00 85 LEU A N 1
ATOM 650 C CA . LEU A 1 85 ? -7.942 9.619 8.467 1.00 87.00 85 LEU A CA 1
ATOM 651 C C . LEU A 1 85 ? -7.502 11.061 8.676 1.00 87.00 85 LEU A C 1
ATOM 653 O O . LEU A 1 85 ? -7.823 11.616 9.714 1.00 87.00 85 LEU A O 1
ATOM 657 N N . ALA A 1 86 ? -6.878 11.704 7.692 1.00 85.19 86 ALA A N 1
ATOM 658 C CA . ALA A 1 86 ? -6.525 13.122 7.762 1.00 85.19 86 ALA A CA 1
ATOM 659 C C . ALA A 1 86 ? -7.750 14.017 8.038 1.00 85.19 86 ALA A C 1
ATOM 661 O O . ALA A 1 86 ? -7.630 15.073 8.653 1.00 85.19 86 ALA A O 1
ATOM 662 N N . THR A 1 87 ? -8.939 13.578 7.610 1.00 83.31 87 THR A N 1
ATOM 663 C CA . THR A 1 87 ? -10.208 14.274 7.862 1.00 83.31 87 THR A CA 1
ATOM 664 C C . THR A 1 87 ? -10.810 13.949 9.235 1.00 83.31 87 THR A C 1
ATOM 666 O O . THR A 1 87 ? -11.434 14.811 9.850 1.00 83.31 87 THR A O 1
ATOM 669 N N . ASN A 1 88 ? -10.672 12.708 9.714 1.00 81.31 88 ASN A N 1
ATOM 670 C CA . ASN A 1 88 ? -11.419 12.195 10.873 1.00 81.31 88 ASN A CA 1
ATOM 671 C C . ASN A 1 88 ? -10.564 11.973 12.132 1.00 81.31 88 ASN A C 1
ATOM 673 O O . ASN A 1 88 ? -11.116 11.751 13.208 1.00 81.31 88 ASN A O 1
ATOM 677 N N . ALA A 1 89 ? -9.239 12.028 12.020 1.00 75.75 89 ALA A N 1
ATOM 678 C CA . ALA A 1 89 ? -8.296 11.766 13.095 1.00 75.75 89 ALA A CA 1
ATOM 679 C C . ALA A 1 89 ? -7.126 12.767 13.051 1.00 75.75 89 ALA A C 1
ATOM 681 O O . ALA A 1 89 ? -6.544 13.002 11.992 1.00 75.75 89 ALA A O 1
ATOM 682 N N . PRO A 1 90 ? -6.732 13.355 14.194 1.00 68.31 90 PRO A N 1
ATOM 683 C CA . PRO A 1 90 ? -5.539 14.185 14.265 1.00 68.31 90 PRO A CA 1
ATOM 684 C C . PRO A 1 90 ? -4.294 13.289 14.253 1.00 68.31 90 PRO A C 1
ATOM 686 O O . PRO A 1 90 ? -3.842 12.827 15.299 1.00 68.31 90 PRO A O 1
ATOM 689 N N . ILE A 1 91 ? -3.752 13.027 13.065 1.00 73.56 91 ILE A N 1
ATOM 690 C CA . ILE A 1 91 ? -2.472 12.332 12.891 1.00 73.56 91 ILE A CA 1
ATOM 691 C C . ILE A 1 91 ? -1.397 13.393 12.662 1.00 73.56 91 ILE A C 1
ATOM 693 O O . ILE A 1 91 ? -1.437 14.118 11.671 1.00 73.56 91 ILE A O 1
ATOM 697 N N . ALA A 1 92 ? -0.460 13.504 13.602 1.00 68.19 92 ALA A N 1
ATOM 698 C CA . ALA A 1 92 ? 0.702 14.380 13.501 1.00 68.19 92 ALA A CA 1
ATOM 699 C C . ALA A 1 92 ? 1.951 13.512 13.317 1.00 68.19 92 ALA A C 1
ATOM 701 O O . ALA A 1 92 ? 2.628 13.185 14.288 1.00 68.19 92 ALA A O 1
ATOM 702 N N . ASP A 1 93 ? 2.204 13.100 12.076 1.00 79.06 93 ASP A N 1
ATOM 703 C CA . ASP A 1 93 ? 3.410 12.372 11.689 1.00 79.06 93 ASP A CA 1
ATOM 704 C C . ASP A 1 93 ? 3.878 12.867 10.313 1.00 79.06 93 ASP A C 1
ATOM 706 O O . ASP A 1 93 ? 3.079 12.951 9.378 1.00 79.06 93 ASP A O 1
ATOM 710 N N . ASP A 1 94 ? 5.160 13.218 10.203 1.00 76.44 94 ASP A N 1
ATOM 711 C CA . ASP A 1 94 ? 5.760 13.747 8.972 1.00 76.44 94 ASP A CA 1
ATOM 712 C C . ASP A 1 94 ? 5.847 12.688 7.857 1.00 76.44 94 ASP A C 1
ATOM 714 O O . ASP A 1 94 ? 5.933 13.043 6.682 1.00 76.44 94 ASP A O 1
ATOM 718 N N . ASP A 1 95 ? 5.785 11.394 8.195 1.00 75.81 95 ASP A N 1
ATOM 719 C CA . ASP A 1 95 ? 5.674 10.300 7.228 1.00 75.81 95 ASP A CA 1
ATOM 720 C C . ASP A 1 95 ? 4.209 10.076 6.768 1.00 75.81 95 ASP A C 1
ATOM 722 O O . ASP A 1 95 ? 3.975 9.321 5.821 1.00 75.81 95 ASP A O 1
ATOM 726 N N . PHE A 1 96 ? 3.209 10.754 7.361 1.00 83.25 96 PHE A N 1
ATOM 727 C CA . PHE A 1 96 ? 1.789 10.673 6.967 1.00 83.25 96 PHE A CA 1
ATOM 728 C C . PHE A 1 96 ? 1.397 11.667 5.859 1.00 83.25 96 PHE A C 1
ATOM 730 O O . PHE A 1 96 ? 0.415 12.415 5.942 1.00 83.25 96 PHE A O 1
ATOM 737 N N . VAL A 1 97 ? 2.175 11.680 4.785 1.00 84.88 97 VAL A N 1
ATOM 738 C CA . VAL A 1 97 ? 1.982 12.582 3.643 1.00 84.88 97 VAL A CA 1
ATOM 739 C C . VAL A 1 97 ? 1.167 11.939 2.525 1.00 84.88 97 VAL A C 1
ATOM 741 O O . VAL A 1 97 ? 1.040 10.719 2.446 1.00 84.88 97 VAL A O 1
ATOM 744 N N . GLU A 1 98 ? 0.589 12.783 1.671 1.00 89.31 98 GLU A N 1
ATOM 745 C CA . GLU A 1 98 ? -0.084 12.351 0.443 1.00 89.31 98 GLU A CA 1
ATOM 746 C C . GLU A 1 98 ? 0.866 11.524 -0.421 1.00 89.31 98 GLU A C 1
ATOM 748 O O . GLU A 1 98 ? 2.010 11.921 -0.668 1.00 89.31 98 GLU A O 1
ATOM 753 N N . ILE A 1 99 ? 0.387 10.364 -0.863 1.00 91.19 99 ILE A N 1
ATOM 754 C CA . ILE A 1 99 ? 1.133 9.501 -1.773 1.00 91.19 99 ILE A CA 1
ATOM 755 C C . ILE A 1 99 ? 0.633 9.707 -3.199 1.00 91.19 99 ILE A C 1
ATOM 757 O O . ILE A 1 99 ? -0.543 9.963 -3.433 1.00 91.19 99 ILE A O 1
ATOM 761 N N . LYS A 1 100 ? 1.529 9.549 -4.176 1.00 90.00 100 LYS A N 1
ATOM 762 C CA . LYS A 1 100 ? 1.132 9.539 -5.584 1.00 90.00 100 LYS A CA 1
ATOM 763 C C . LYS A 1 100 ? 0.350 8.260 -5.894 1.00 90.00 100 LYS A C 1
ATOM 765 O O . LYS A 1 100 ? 0.852 7.164 -5.633 1.00 90.00 100 LYS A O 1
ATOM 770 N N . ASP A 1 101 ? -0.825 8.403 -6.500 1.00 89.50 101 ASP A N 1
ATOM 771 C CA . ASP A 1 101 ? -1.707 7.296 -6.886 1.00 89.50 101 ASP A CA 1
ATOM 772 C C . ASP A 1 101 ? -2.237 7.378 -8.333 1.00 89.50 101 ASP A C 1
ATOM 774 O O . ASP A 1 101 ? -2.992 6.516 -8.776 1.00 89.50 101 ASP A O 1
ATOM 778 N N . ASP A 1 102 ? -1.791 8.367 -9.106 1.00 90.19 102 ASP A N 1
ATOM 779 C CA . ASP A 1 102 ? -2.243 8.680 -10.464 1.00 90.19 102 ASP A CA 1
ATOM 780 C C . ASP A 1 102 ? -1.137 8.447 -11.516 1.00 90.19 102 ASP A C 1
ATOM 782 O O . ASP A 1 102 ? -0.737 9.345 -12.265 1.00 90.19 102 ASP A O 1
ATOM 786 N N . TYR A 1 103 ? -0.581 7.232 -11.580 1.00 89.50 103 TYR A N 1
ATOM 787 C CA . TYR A 1 103 ? 0.444 6.908 -12.578 1.00 89.50 103 TYR A CA 1
ATOM 788 C C . TYR A 1 103 ? -0.166 6.756 -13.979 1.00 89.50 103 TYR A C 1
ATOM 790 O O . TYR A 1 103 ? -1.146 6.034 -14.187 1.00 89.50 103 TYR A O 1
ATOM 798 N N . SER A 1 104 ? 0.440 7.430 -14.956 1.00 88.38 104 SER A N 1
ATOM 799 C CA . SER A 1 104 ? 0.026 7.398 -16.360 1.00 88.38 104 SER A CA 1
ATOM 800 C C . SER A 1 104 ? 0.616 6.197 -17.099 1.00 88.38 104 SER A C 1
ATOM 802 O O . SER A 1 104 ? 1.732 5.758 -16.829 1.00 88.38 104 SER A O 1
ATOM 804 N N . ALA A 1 105 ? -0.116 5.679 -18.086 1.00 86.00 105 ALA A N 1
ATOM 805 C CA . ALA A 1 105 ? 0.395 4.643 -18.977 1.00 86.00 105 ALA A CA 1
ATOM 806 C C . ALA A 1 105 ? 1.272 5.247 -20.086 1.00 86.00 105 ALA A C 1
ATOM 808 O O . ALA A 1 105 ? 0.835 6.147 -20.801 1.00 86.00 105 ALA A O 1
ATOM 809 N N . GLY A 1 106 ? 2.465 4.693 -20.302 1.00 80.06 106 GLY A N 1
ATOM 810 C CA . GLY A 1 106 ? 3.329 5.060 -21.425 1.00 80.06 106 GLY A CA 1
ATOM 811 C C . GLY A 1 106 ? 4.795 4.727 -21.164 1.00 80.06 106 GLY A C 1
ATOM 812 O O . GLY A 1 106 ? 5.216 4.620 -20.021 1.00 80.06 106 GLY A O 1
ATOM 813 N N . GLN A 1 107 ? 5.597 4.570 -22.222 1.00 77.25 107 GLN A N 1
ATOM 814 C CA . GLN A 1 107 ? 7.040 4.298 -22.078 1.00 77.25 107 GLN A CA 1
ATOM 815 C C . GLN A 1 107 ? 7.837 5.486 -21.523 1.00 77.25 107 GLN A C 1
ATOM 817 O O . GLN A 1 107 ? 8.936 5.294 -21.014 1.00 77.25 107 GLN A O 1
ATOM 822 N N . SER A 1 108 ? 7.314 6.704 -21.667 1.00 84.19 108 SER A N 1
ATOM 823 C CA . SER A 1 108 ? 7.947 7.933 -21.173 1.00 84.19 108 SER A CA 1
ATOM 824 C C . SER A 1 108 ? 7.345 8.424 -19.859 1.00 84.19 108 SER A C 1
ATOM 826 O O . SER A 1 108 ? 7.783 9.449 -19.346 1.00 84.19 108 SER A O 1
ATOM 828 N N . GLU A 1 109 ? 6.348 7.711 -19.335 1.00 86.19 109 GLU A N 1
ATOM 829 C CA . GLU A 1 109 ? 5.701 8.047 -18.076 1.00 86.19 109 GLU A CA 1
ATOM 830 C C . GLU A 1 109 ? 6.486 7.456 -16.905 1.00 86.19 109 GLU A C 1
ATOM 832 O O . GLU A 1 109 ? 7.080 6.378 -16.998 1.00 86.19 109 GLU A O 1
ATOM 837 N N . THR A 1 110 ? 6.490 8.174 -15.786 1.00 84.31 110 THR A N 1
ATOM 838 C CA . THR A 1 110 ? 7.154 7.722 -14.563 1.00 84.31 110 THR A CA 1
ATOM 839 C C . THR A 1 110 ? 6.360 6.578 -13.943 1.00 84.31 110 THR A C 1
ATOM 841 O O . THR A 1 110 ? 5.184 6.743 -13.634 1.00 84.31 110 THR A O 1
ATOM 844 N N . ALA A 1 111 ? 7.007 5.435 -13.726 1.00 82.88 111 ALA A N 1
ATOM 845 C CA . ALA A 1 111 ? 6.476 4.327 -12.933 1.00 82.88 111 ALA A CA 1
ATOM 846 C C . ALA A 1 111 ? 6.813 4.518 -11.439 1.00 82.88 111 ALA A C 1
ATOM 848 O O . ALA A 1 111 ? 7.761 5.244 -11.125 1.00 82.88 111 ALA A O 1
ATOM 849 N N . PRO A 1 112 ? 6.080 3.881 -10.507 1.00 86.75 112 PRO A N 1
ATOM 850 C CA . PRO A 1 112 ? 6.463 3.874 -9.099 1.00 86.75 112 PRO A CA 1
ATOM 851 C C . PRO A 1 112 ? 7.865 3.284 -8.923 1.00 86.75 112 PRO A C 1
ATOM 853 O O . PRO A 1 112 ? 8.173 2.210 -9.442 1.00 86.75 112 PRO A O 1
ATOM 856 N N . ASP A 1 113 ? 8.708 3.998 -8.183 1.00 87.88 113 ASP A N 1
ATOM 857 C CA . ASP A 1 113 ? 10.040 3.552 -7.797 1.00 87.88 113 ASP A CA 1
ATOM 858 C C . ASP A 1 113 ? 10.048 3.013 -6.357 1.00 87.88 113 ASP A C 1
ATOM 860 O O . ASP A 1 113 ? 9.023 2.940 -5.673 1.00 87.88 113 ASP A O 1
ATOM 864 N N . TYR A 1 114 ? 11.227 2.618 -5.878 1.00 87.25 114 TYR A N 1
ATOM 865 C CA . TYR A 1 114 ? 11.378 2.094 -4.523 1.00 87.25 114 TYR A CA 1
ATOM 866 C C . TYR A 1 114 ? 11.042 3.133 -3.442 1.00 87.25 114 TYR A C 1
ATOM 868 O O . TYR A 1 114 ? 10.620 2.746 -2.354 1.00 87.25 114 TYR A O 1
ATOM 876 N N . ILE A 1 115 ? 11.189 4.433 -3.728 1.00 89.94 115 ILE A N 1
ATOM 877 C CA . ILE A 1 115 ? 10.842 5.510 -2.794 1.00 89.94 115 ILE A CA 1
ATOM 878 C C . ILE A 1 115 ? 9.324 5.559 -2.640 1.00 89.94 115 ILE A C 1
ATOM 880 O O . ILE A 1 115 ? 8.831 5.526 -1.515 1.00 89.94 115 ILE A O 1
ATOM 884 N N . ALA A 1 116 ? 8.591 5.551 -3.757 1.00 90.75 116 ALA A N 1
ATOM 885 C CA . ALA A 1 116 ? 7.133 5.515 -3.751 1.00 90.75 116 ALA A CA 1
ATOM 886 C C . ALA A 1 116 ? 6.605 4.297 -2.982 1.00 90.75 116 ALA A C 1
ATOM 888 O O . ALA A 1 116 ? 5.775 4.443 -2.088 1.00 90.75 116 ALA A O 1
ATOM 889 N N . VAL A 1 117 ? 7.143 3.105 -3.260 1.00 90.06 117 VAL A N 1
ATOM 890 C CA . VAL A 1 117 ? 6.732 1.876 -2.566 1.00 90.06 117 VAL A CA 1
ATOM 891 C C . VAL A 1 117 ? 7.035 1.939 -1.066 1.00 90.06 117 VAL A C 1
ATOM 893 O O . VAL A 1 117 ? 6.206 1.526 -0.254 1.00 90.06 117 VAL A O 1
ATOM 896 N N . ASN A 1 118 ? 8.197 2.467 -0.673 1.00 91.94 118 ASN A N 1
ATOM 897 C CA . ASN A 1 118 ? 8.518 2.648 0.741 1.00 91.94 118 ASN A CA 1
ATOM 898 C C . ASN A 1 118 ? 7.517 3.593 1.419 1.00 91.94 118 ASN A C 1
ATOM 900 O O . ASN A 1 118 ? 7.045 3.284 2.510 1.00 91.94 118 ASN A O 1
ATOM 904 N N . SER A 1 119 ? 7.149 4.701 0.770 1.00 91.69 119 SER A N 1
ATOM 905 C CA . SER A 1 119 ? 6.119 5.617 1.273 1.00 91.69 119 SER A CA 1
ATOM 906 C C . SER A 1 119 ? 4.761 4.930 1.427 1.00 91.69 119 SER A C 1
ATOM 908 O O . SER A 1 119 ? 4.110 5.103 2.454 1.00 91.69 119 SER A O 1
ATOM 910 N N . TRP A 1 120 ? 4.350 4.102 0.462 1.00 93.00 120 TRP A N 1
ATOM 911 C CA . TRP A 1 120 ? 3.105 3.331 0.555 1.00 93.00 120 TRP A CA 1
ATOM 912 C C . TRP A 1 120 ? 3.086 2.434 1.794 1.00 93.00 120 TRP A C 1
ATOM 914 O O . TRP A 1 120 ? 2.134 2.466 2.574 1.00 93.00 120 TRP A O 1
ATOM 924 N N . GLU A 1 121 ? 4.145 1.646 1.994 1.00 92.19 121 GLU A N 1
ATOM 925 C CA . GLU A 1 121 ? 4.225 0.713 3.119 1.00 92.19 121 GLU A CA 1
ATOM 926 C C . GLU A 1 121 ? 4.359 1.430 4.469 1.00 92.19 121 GLU A C 1
ATOM 928 O O . GLU A 1 121 ? 3.756 0.974 5.440 1.00 92.19 121 GLU A O 1
ATOM 933 N N . LYS A 1 122 ? 5.052 2.577 4.533 1.00 91.94 122 LYS A N 1
ATOM 934 C CA . LYS A 1 122 ? 5.093 3.430 5.735 1.00 91.94 122 LYS A CA 1
ATOM 935 C C . LYS A 1 122 ? 3.717 3.942 6.133 1.00 91.94 122 LYS A C 1
ATOM 937 O O . LYS A 1 122 ? 3.343 3.822 7.295 1.00 91.94 122 LYS A O 1
ATOM 942 N N . VAL A 1 123 ? 2.965 4.503 5.183 1.00 92.25 123 VAL A N 1
ATOM 943 C CA . VAL A 1 123 ? 1.630 5.051 5.462 1.00 92.25 123 VAL A CA 1
ATOM 944 C C . VAL A 1 123 ? 0.707 3.946 5.966 1.00 92.25 123 VAL A C 1
ATOM 946 O O . VAL A 1 123 ? 0.023 4.136 6.968 1.00 92.25 123 VAL A O 1
ATOM 949 N N . ILE A 1 124 ? 0.722 2.768 5.332 1.00 92.62 124 ILE A N 1
ATOM 950 C CA . ILE A 1 124 ? -0.068 1.625 5.807 1.00 92.62 124 ILE A CA 1
ATOM 951 C C . ILE A 1 124 ? 0.342 1.217 7.225 1.00 92.62 124 ILE A C 1
ATOM 953 O O . ILE A 1 124 ? -0.537 0.981 8.056 1.00 92.62 124 ILE A O 1
ATOM 957 N N . ASP A 1 125 ? 1.645 1.127 7.504 1.00 91.56 125 ASP A N 1
ATOM 958 C CA . ASP A 1 125 ? 2.132 0.732 8.825 1.00 91.56 125 ASP A CA 1
ATOM 959 C C . ASP A 1 125 ? 1.717 1.726 9.895 1.00 91.56 125 ASP A C 1
ATOM 961 O O . ASP A 1 125 ? 1.141 1.320 10.899 1.00 91.56 125 ASP A O 1
ATOM 965 N N . LEU A 1 126 ? 1.905 3.023 9.655 1.00 89.62 126 LEU A N 1
ATOM 966 C CA . LEU A 1 126 ? 1.505 4.064 10.593 1.00 89.62 126 LEU A CA 1
ATOM 967 C C . LEU A 1 126 ? 0.014 3.956 10.931 1.00 89.62 126 LEU A C 1
ATOM 969 O O . LEU A 1 126 ? -0.358 3.906 12.104 1.00 89.62 126 LEU A O 1
ATOM 973 N N . ILE A 1 127 ? -0.834 3.851 9.902 1.00 89.31 127 ILE A N 1
ATOM 974 C CA . ILE A 1 127 ? -2.279 3.664 10.070 1.00 89.31 127 ILE A CA 1
ATOM 975 C C . ILE A 1 127 ? -2.552 2.434 10.932 1.00 89.31 127 ILE A C 1
ATOM 977 O O . ILE A 1 127 ? -3.317 2.491 11.896 1.00 89.31 127 ILE A O 1
ATOM 981 N N . TYR A 1 128 ? -1.932 1.310 10.588 1.00 89.12 128 TYR A N 1
ATOM 982 C CA . TYR A 1 128 ? -2.151 0.063 11.294 1.00 89.12 128 TYR A CA 1
ATOM 983 C C . TYR A 1 128 ? -1.719 0.145 12.761 1.00 89.12 128 TYR A C 1
ATOM 985 O O . TYR A 1 128 ? -2.465 -0.289 13.637 1.00 89.12 128 TYR A O 1
ATOM 993 N N . GLN A 1 129 ? -0.560 0.736 13.056 1.00 87.12 129 GLN A N 1
ATOM 994 C CA . GLN A 1 129 ? -0.044 0.866 14.418 1.00 87.12 129 GLN A CA 1
ATOM 995 C C . GLN A 1 129 ? -0.920 1.772 15.288 1.00 87.12 129 GLN A C 1
ATOM 997 O O . GLN A 1 129 ? -1.178 1.423 16.442 1.00 87.12 129 GLN A O 1
ATOM 1002 N N . ILE A 1 130 ? -1.437 2.876 14.736 1.00 83.81 130 ILE A N 1
ATOM 1003 C CA . ILE A 1 130 ? -2.339 3.795 15.451 1.00 83.81 130 ILE A CA 1
ATOM 1004 C C . ILE A 1 130 ? -3.582 3.062 15.971 1.00 83.81 130 ILE A C 1
ATOM 1006 O O . ILE A 1 130 ? -4.010 3.305 17.099 1.00 83.81 130 ILE A O 1
ATOM 1010 N N . TYR A 1 131 ? -4.157 2.163 15.166 1.00 81.75 131 TYR A N 1
ATOM 1011 C CA . TYR A 1 131 ? -5.451 1.540 15.470 1.00 81.75 131 TYR A CA 1
ATOM 1012 C C . TYR A 1 131 ? -5.371 0.103 15.992 1.00 81.75 131 TYR A C 1
ATOM 1014 O O . TYR A 1 131 ? -6.329 -0.375 16.600 1.00 81.75 131 TYR A O 1
ATOM 1022 N N . LYS A 1 132 ? -4.256 -0.603 15.774 1.00 78.62 132 LYS A N 1
ATOM 1023 C CA . LYS A 1 132 ? -4.040 -1.955 16.310 1.00 78.62 132 LYS A CA 1
ATOM 1024 C C . LYS A 1 132 ? -3.396 -1.936 17.693 1.00 78.62 132 LYS A C 1
ATOM 1026 O O . LYS A 1 132 ? -3.639 -2.848 18.485 1.00 78.62 132 LYS A O 1
ATOM 1031 N N . SER A 1 133 ? -2.567 -0.935 17.992 1.00 56.34 133 SER A N 1
ATOM 1032 C CA . SER A 1 133 ? -2.116 -0.728 19.363 1.00 56.34 133 SER A CA 1
ATOM 1033 C C . SER A 1 133 ? -3.326 -0.279 20.185 1.00 56.34 133 SER A C 1
ATOM 1035 O O . SER A 1 133 ? -4.042 0.618 19.735 1.00 56.34 133 SER A O 1
ATOM 1037 N N . PRO A 1 134 ? -3.615 -0.858 21.368 1.00 47.88 134 PRO A N 1
ATOM 1038 C CA . PRO A 1 134 ? -4.505 -0.176 22.283 1.00 47.88 134 PRO A CA 1
ATOM 1039 C C . PRO A 1 134 ? -3.837 1.167 22.542 1.00 47.88 134 PRO A C 1
ATOM 1041 O O . PRO A 1 134 ? -2.771 1.222 23.151 1.00 47.88 134 PRO A O 1
ATOM 1044 N N . TYR A 1 135 ? -4.431 2.244 22.039 1.00 41.94 135 TYR A N 1
ATOM 1045 C CA . TYR A 1 135 ? -4.124 3.578 22.509 1.00 41.94 135 TYR A CA 1
ATOM 1046 C C . TYR A 1 135 ? -4.503 3.557 23.995 1.00 41.94 135 TYR A C 1
ATOM 1048 O O . TYR A 1 135 ? -5.620 3.895 24.384 1.00 41.94 135 TYR A O 1
ATOM 1056 N N . THR A 1 136 ? -3.601 3.081 24.859 1.00 39.34 136 THR A N 1
ATOM 1057 C CA . THR A 1 136 ? -3.524 3.592 26.211 1.00 39.34 136 THR A CA 1
ATOM 1058 C C . THR A 1 136 ? -3.249 5.050 25.964 1.00 39.34 136 THR A C 1
ATOM 1060 O O . THR A 1 136 ? -2.124 5.445 25.669 1.00 39.34 136 THR A O 1
ATOM 1063 N N . ALA A 1 137 ? -4.317 5.840 25.966 1.00 39.47 137 ALA A N 1
ATOM 1064 C CA . ALA A 1 137 ? -4.169 7.229 26.268 1.00 39.47 137 ALA A CA 1
ATOM 1065 C C . ALA A 1 137 ? -3.389 7.229 27.585 1.00 39.47 137 ALA A C 1
ATOM 1067 O O . ALA A 1 137 ? -3.957 6.986 28.649 1.00 39.47 137 ALA A O 1
ATOM 1068 N N . ASP A 1 138 ? -2.085 7.480 27.511 1.00 36.72 138 ASP A N 1
ATOM 1069 C CA . ASP A 1 138 ? -1.397 8.227 28.544 1.00 36.72 138 ASP A CA 1
ATOM 1070 C C . ASP A 1 138 ? -2.073 9.603 28.538 1.00 36.72 138 ASP A C 1
ATOM 1072 O O . ASP A 1 138 ? -1.522 10.614 28.117 1.00 36.72 138 ASP A O 1
ATOM 1076 N N . THR A 1 139 ? -3.339 9.649 28.968 1.00 46.66 139 THR A N 1
ATOM 1077 C CA . THR A 1 139 ? -3.804 10.793 29.713 1.00 46.66 139 THR A CA 1
ATOM 1078 C C . THR A 1 139 ? -2.847 10.817 30.890 1.00 46.66 139 THR A C 1
ATOM 1080 O O . THR A 1 139 ? -2.918 9.889 31.709 1.00 46.66 139 THR A O 1
ATOM 1083 N N . PRO A 1 140 ? -1.923 11.792 30.988 1.00 48.03 140 PRO A N 1
ATOM 1084 C CA . PRO A 1 140 ? -1.252 11.987 32.256 1.00 48.03 140 PRO A CA 1
ATOM 1085 C C . PRO A 1 140 ? -2.372 12.032 33.301 1.00 48.03 140 PRO A C 1
ATOM 1087 O O . PRO A 1 140 ? -3.396 12.685 33.046 1.00 48.03 140 PRO A O 1
ATOM 1090 N N . PRO A 1 141 ? -2.271 11.278 34.412 1.00 45.56 141 PRO A N 1
ATOM 1091 C CA . PRO A 1 141 ? -3.284 11.367 35.446 1.00 45.56 141 PRO A CA 1
ATOM 1092 C C . PRO A 1 141 ? -3.470 12.851 35.745 1.00 45.56 141 PRO A C 1
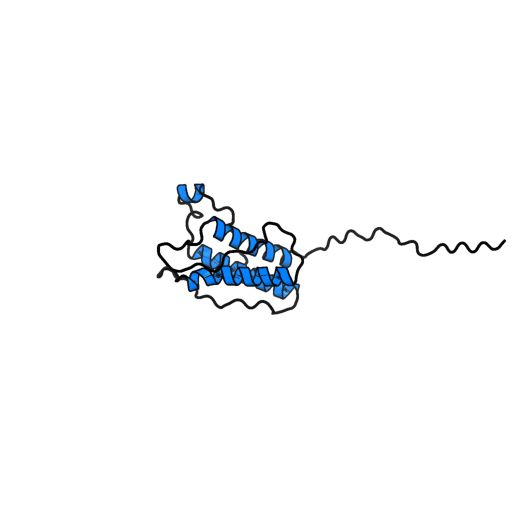ATOM 1094 O O . PRO A 1 141 ? -2.485 13.584 35.849 1.00 45.56 141 PRO A O 1
ATOM 1097 N N . ILE A 1 142 ? -4.721 13.311 35.821 1.00 50.22 142 ILE A N 1
ATOM 1098 C CA . ILE A 1 142 ? -5.026 14.662 36.287 1.00 50.22 142 ILE A CA 1
ATOM 1099 C C . ILE A 1 142 ? -4.601 14.700 37.759 1.00 50.22 142 ILE A C 1
ATOM 1101 O O . ILE A 1 142 ? -5.401 14.545 38.675 1.00 50.22 142 ILE A O 1
ATOM 1105 N N . THR A 1 143 ? -3.307 14.874 38.012 1.00 48.62 143 THR A N 1
ATOM 1106 C CA . THR A 1 143 ? -2.747 15.231 39.311 1.00 48.62 143 THR A CA 1
ATOM 1107 C C . THR A 1 143 ? -2.844 16.740 39.422 1.00 48.62 143 THR A C 1
ATOM 1109 O O . THR A 1 143 ? -1.861 17.471 39.459 1.00 48.62 143 THR A O 1
ATOM 1112 N N . GLY A 1 144 ? -4.084 17.200 39.392 1.00 45.09 144 GLY A N 1
ATOM 1113 C CA . GLY A 1 144 ? -4.482 18.563 39.642 1.00 45.09 144 GLY A CA 1
ATOM 1114 C C . GLY A 1 144 ? -5.780 18.464 40.407 1.00 45.09 144 GLY A C 1
ATOM 1115 O O . GLY A 1 144 ? -6.854 18.477 39.814 1.00 45.09 144 GLY A O 1
ATOM 1116 N N . VAL A 1 145 ? -5.684 18.308 41.728 1.00 50.62 145 VAL A N 1
ATOM 1117 C CA . VAL A 1 145 ? -6.817 18.614 42.597 1.00 50.62 145 VAL A CA 1
ATOM 1118 C C . VAL A 1 145 ? -7.119 20.087 42.351 1.00 50.62 145 VAL A C 1
ATOM 1120 O O . VAL A 1 145 ? -6.386 20.962 42.807 1.00 50.62 145 VAL A O 1
ATOM 1123 N N . ALA A 1 146 ? -8.160 20.371 41.576 1.00 43.09 146 ALA A N 1
ATOM 1124 C CA . ALA A 1 146 ? -8.742 21.696 41.559 1.00 43.09 146 ALA A CA 1
ATOM 1125 C C . ALA A 1 146 ? -9.320 21.922 42.959 1.00 43.09 146 ALA A C 1
ATOM 1127 O O . ALA A 1 146 ? -10.346 21.345 43.316 1.00 43.09 146 ALA A O 1
ATOM 1128 N N . VAL A 1 147 ? -8.627 22.713 43.778 1.00 45.97 147 VAL A N 1
ATOM 1129 C CA . VAL A 1 147 ? -9.187 23.223 45.029 1.00 45.97 147 VAL A CA 1
ATOM 1130 C C . VAL A 1 147 ? -10.307 24.179 44.634 1.00 45.97 147 VAL A C 1
ATOM 1132 O O . VAL A 1 147 ? -10.075 25.328 44.263 1.00 45.97 147 VAL A O 1
ATOM 1135 N N . CYS A 1 148 ? -11.537 23.681 44.645 1.00 44.69 148 CYS A N 1
ATOM 1136 C CA . CYS A 1 148 ? -12.720 24.509 44.518 1.00 44.69 148 CYS A CA 1
ATOM 1137 C C . CYS A 1 148 ? -12.967 25.236 45.850 1.00 44.69 148 CYS A C 1
ATOM 1139 O O . CYS A 1 148 ? -13.443 24.640 46.809 1.00 44.69 148 CYS A O 1
ATOM 1141 N N . GLY A 1 149 ? -12.650 26.533 45.869 1.00 44.56 149 GLY A N 1
ATOM 1142 C CA . GLY A 1 149 ? -13.280 27.544 46.721 1.00 44.56 149 GLY A CA 1
ATOM 1143 C C . GLY A 1 149 ? -12.953 27.514 48.214 1.00 44.56 149 GLY A C 1
ATOM 1144 O O . GLY A 1 149 ? -13.741 27.010 49.006 1.00 44.56 149 GLY A O 1
ATOM 1145 N N . GLU A 1 150 ? -11.902 28.224 48.626 1.00 41.00 150 GLU A N 1
ATOM 1146 C CA . GLU A 1 150 ? -11.957 28.924 49.914 1.00 41.00 150 GLU A CA 1
ATOM 1147 C C . GLU A 1 150 ? -12.734 30.234 49.716 1.00 41.00 150 GLU A C 1
ATOM 1149 O O . GLU A 1 150 ? -12.202 31.241 49.250 1.00 41.00 150 GLU A O 1
ATOM 1154 N N . TYR A 1 151 ? -14.025 30.221 50.055 1.00 42.81 151 TYR A N 1
ATOM 1155 C CA . TYR A 1 151 ? -14.738 31.451 50.383 1.00 42.81 151 TYR A CA 1
ATOM 1156 C C . TYR A 1 151 ? -14.301 31.871 51.785 1.00 42.81 151 TYR A C 1
ATOM 1158 O O . TYR A 1 151 ? -14.796 31.356 52.785 1.00 42.81 151 TYR A O 1
ATOM 1166 N N . ASN A 1 152 ? -13.366 32.815 51.851 1.00 45.09 152 ASN A N 1
ATOM 1167 C CA . ASN A 1 152 ? -12.998 33.485 53.089 1.00 45.09 152 ASN A CA 1
ATOM 1168 C C . ASN A 1 152 ? -14.130 34.463 53.462 1.00 45.09 152 ASN A C 1
ATOM 1170 O O . ASN A 1 152 ? -14.084 35.652 53.147 1.00 45.09 152 ASN A O 1
ATOM 1174 N N . LEU A 1 153 ? -15.209 33.948 54.059 1.00 48.03 153 LEU A N 1
ATOM 1175 C CA . LEU A 1 153 ? -16.202 34.775 54.744 1.00 48.03 153 LEU A CA 1
ATOM 1176 C C . LEU A 1 153 ? -15.642 35.119 56.124 1.00 48.03 153 LEU A C 1
ATOM 1178 O O . LEU A 1 153 ? -15.938 34.453 57.113 1.00 48.03 153 LEU A O 1
ATOM 1182 N N . GLY A 1 154 ? -14.808 36.158 56.165 1.00 38.16 154 GLY A N 1
ATOM 1183 C CA . GLY A 1 154 ? -14.445 36.828 57.407 1.00 38.16 154 GLY A CA 1
ATOM 1184 C C . GLY A 1 154 ? -15.694 37.441 58.034 1.00 38.16 154 GLY A C 1
ATOM 1185 O O . GLY A 1 154 ? -16.130 38.518 57.634 1.00 38.16 154 GLY A O 1
ATOM 1186 N N . PHE A 1 155 ? -16.277 36.724 58.988 1.00 43.03 155 PHE A N 1
ATOM 1187 C CA . PHE A 1 155 ? -17.058 37.311 60.065 1.00 43.03 155 PHE A CA 1
ATOM 1188 C C . PHE A 1 155 ? -16.130 37.433 61.270 1.00 43.03 155 PHE A C 1
ATOM 1190 O O . PHE A 1 155 ? -15.816 36.418 61.881 1.00 43.03 155 PHE A O 1
ATOM 1197 N N . GLU A 1 156 ? -15.699 38.659 61.558 1.00 45.28 156 GLU A N 1
ATOM 1198 C CA . GLU A 1 156 ? -15.479 39.232 62.896 1.00 45.28 156 GLU A CA 1
ATOM 1199 C C . GLU A 1 156 ? -15.336 40.755 62.768 1.00 45.28 156 GLU A C 1
ATOM 1201 O O . GLU A 1 156 ? -14.561 41.214 61.897 1.00 45.28 156 GLU A O 1
#

pLDDT: mean 78.74, std 15.93, range [36.72, 94.06]

Radius of gyration: 22.48 Å; chains: 1; bounding box: 41×54×85 Å